Protein AF-A0A529KDS4-F1 (afdb_monomer_lite)

Sequence (63 aa):
MQETSLYIPVKRFLESLEFTVKGEVDGCDIVGLCDGEPPVVVICELKLQFNLELILQGVDRAA

Foldseek 3Di: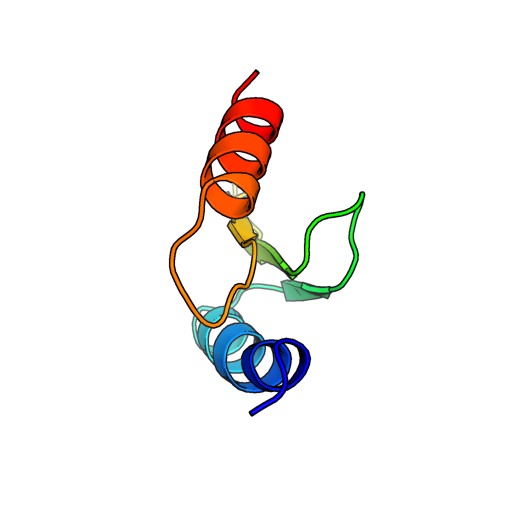
DDQVVVLVVVQVVLVVVVWDKDAPDPNFGIWTWDDDVVIDIDTDHTDPDDDPVRVVVVVVVVD

pLDDT: mean 94.36, std 4.35, range [73.62, 98.19]

Radius of gyration: 12.27 Å; chains: 1; bounding box: 27×20×30 Å

Structure (mmCIF, N/CA/C/O backbone):
data_AF-A0A529KDS4-F1
#
_entry.id   AF-A0A529KDS4-F1
#
loop_
_atom_site.group_PDB
_atom_site.id
_atom_site.type_symbol
_atom_site.label_atom_id
_atom_site.label_alt_id
_atom_site.label_comp_id
_atom_site.label_asym_id
_atom_site.label_entity_id
_atom_site.label_seq_id
_atom_site.pdbx_PDB_ins_code
_atom_site.Cartn_x
_atom_site.Cartn_y
_atom_site.Cartn_z
_atom_site.occupancy
_atom_site.B_iso_or_equiv
_atom_site.auth_seq_id
_atom_site.auth_comp_id
_atom_site.auth_asym_id
_atom_site.auth_atom_id
_atom_site.pdbx_PDB_model_num
ATOM 1 N N . MET A 1 1 ? -15.068 -1.353 13.450 1.00 73.62 1 MET A N 1
ATOM 2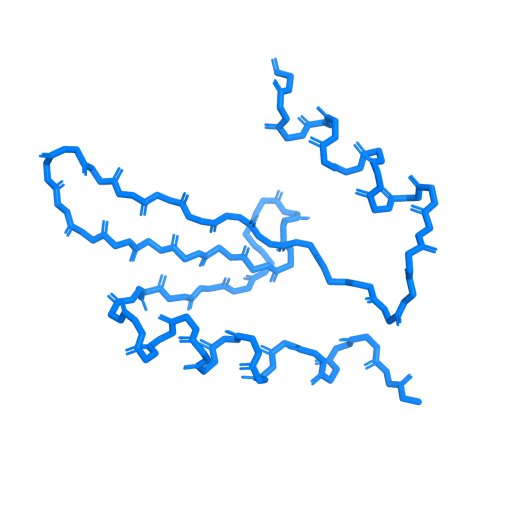 C CA . MET A 1 1 ? -14.341 -1.834 12.254 1.00 73.62 1 MET A CA 1
ATOM 3 C C . MET A 1 1 ? -12.869 -1.888 12.629 1.00 73.62 1 MET A C 1
ATOM 5 O O . MET A 1 1 ? -12.466 -1.034 13.404 1.00 73.62 1 MET A O 1
ATOM 9 N N . GLN A 1 2 ? -12.112 -2.898 12.199 1.00 88.56 2 GLN A N 1
ATOM 10 C CA . GLN A 1 2 ? -10.675 -2.998 12.510 1.00 88.56 2 GLN A CA 1
ATOM 11 C C . GLN A 1 2 ? -9.860 -2.458 11.334 1.00 88.56 2 GLN A C 1
ATOM 13 O O . GLN A 1 2 ? -10.270 -2.659 10.195 1.00 88.56 2 GLN A O 1
ATOM 18 N N . GLU A 1 3 ? -8.722 -1.809 11.572 1.00 86.50 3 GLU A N 1
ATOM 19 C CA . GLU A 1 3 ? -7.857 -1.296 10.491 1.00 86.50 3 GLU A CA 1
ATOM 20 C C . GLU A 1 3 ? -7.415 -2.406 9.532 1.00 86.50 3 GLU A C 1
ATOM 22 O O . GLU A 1 3 ? -7.491 -2.238 8.319 1.00 86.50 3 GLU A O 1
ATOM 27 N N . THR A 1 4 ? -7.138 -3.603 10.054 1.00 89.94 4 THR A N 1
ATOM 28 C CA . THR A 1 4 ? -6.826 -4.806 9.261 1.00 89.94 4 THR A CA 1
ATOM 29 C C . THR A 1 4 ? -7.913 -5.185 8.250 1.00 89.94 4 THR A C 1
ATOM 31 O O . THR A 1 4 ? -7.630 -5.845 7.253 1.00 89.94 4 THR A O 1
ATOM 34 N N . SER A 1 5 ? -9.161 -4.741 8.446 1.00 94.06 5 SER A N 1
ATOM 35 C CA . SER A 1 5 ? -10.233 -4.963 7.467 1.00 94.06 5 SER A CA 1
ATOM 36 C C . SER A 1 5 ? -10.063 -4.152 6.177 1.00 94.06 5 SER A C 1
ATOM 38 O O . SER A 1 5 ? -10.641 -4.532 5.160 1.00 94.06 5 SER A O 1
ATOM 40 N N . LEU A 1 6 ? -9.245 -3.091 6.186 1.00 95.81 6 LEU A N 1
ATOM 41 C CA . LEU A 1 6 ? -8.901 -2.297 5.003 1.00 95.81 6 LEU A CA 1
ATOM 42 C C . LEU A 1 6 ? -7.930 -3.031 4.067 1.00 95.81 6 LEU A C 1
ATOM 44 O O . LEU A 1 6 ? -7.917 -2.757 2.869 1.00 95.81 6 LEU A O 1
ATOM 48 N N . TYR A 1 7 ? -7.167 -4.003 4.579 1.00 96.12 7 TYR A N 1
ATOM 49 C CA . TYR A 1 7 ? -6.139 -4.694 3.802 1.00 96.12 7 TYR A CA 1
ATOM 50 C C . TYR A 1 7 ? -6.712 -5.416 2.577 1.00 96.12 7 TYR A C 1
ATOM 52 O O . TYR A 1 7 ? -6.277 -5.188 1.452 1.00 96.12 7 TYR A O 1
ATOM 60 N N . ILE A 1 8 ? -7.729 -6.264 2.770 1.00 96.88 8 ILE A N 1
ATOM 61 C CA . ILE A 1 8 ? -8.314 -7.071 1.687 1.00 96.88 8 ILE A CA 1
ATOM 62 C C . ILE A 1 8 ? -8.885 -6.219 0.538 1.00 96.88 8 ILE A C 1
ATOM 64 O O . ILE A 1 8 ? -8.561 -6.521 -0.614 1.00 96.88 8 ILE A O 1
ATOM 68 N N . PRO A 1 9 ? -9.742 -5.203 0.772 1.00 97.12 9 PRO A N 1
ATOM 69 C CA . PRO A 1 9 ? -10.293 -4.409 -0.322 1.00 97.12 9 PRO A CA 1
ATOM 70 C C . PRO A 1 9 ? -9.220 -3.605 -1.066 1.00 97.12 9 PRO A C 1
ATOM 72 O O . PRO A 1 9 ? -9.256 -3.573 -2.294 1.00 97.12 9 PRO A O 1
ATOM 75 N N . VAL A 1 10 ? -8.241 -3.023 -0.363 1.00 97.50 10 VAL A N 1
ATOM 76 C CA . VAL A 1 10 ? -7.157 -2.255 -1.002 1.00 97.50 10 VAL A CA 1
ATOM 77 C C . VAL A 1 10 ? -6.221 -3.171 -1.788 1.00 97.50 10 VAL A C 1
ATOM 79 O O . VAL A 1 10 ? -5.899 -2.876 -2.937 1.00 97.50 10 VAL A O 1
ATOM 82 N N . LYS A 1 11 ? -5.862 -4.332 -1.228 1.00 97.88 11 LYS A N 1
ATOM 83 C CA . LYS A 1 11 ? -5.081 -5.356 -1.930 1.00 97.88 11 LYS A CA 1
ATOM 84 C C . LYS A 1 11 ? -5.752 -5.771 -3.234 1.00 97.88 11 LYS A C 1
ATOM 86 O O . LYS A 1 11 ? -5.121 -5.722 -4.280 1.00 97.88 11 LYS A O 1
ATOM 91 N N . ARG A 1 12 ? -7.040 -6.123 -3.186 1.00 98.19 12 ARG A N 1
ATOM 92 C CA . ARG A 1 12 ? -7.794 -6.531 -4.383 1.00 98.19 12 ARG A CA 1
ATOM 93 C C . ARG A 1 12 ? -7.875 -5.425 -5.429 1.00 98.19 12 ARG A C 1
ATOM 95 O O . ARG A 1 12 ? -7.813 -5.722 -6.616 1.00 98.19 12 ARG A O 1
ATOM 102 N N . PHE A 1 13 ? -8.021 -4.173 -5.001 1.00 98.12 13 PHE A N 1
ATOM 103 C CA . PHE A 1 13 ? -8.016 -3.032 -5.908 1.00 98.12 13 PHE A CA 1
ATOM 104 C C . PHE A 1 13 ? -6.675 -2.910 -6.645 1.00 98.12 13 PHE A C 1
ATOM 106 O O . PHE A 1 13 ? -6.664 -2.857 -7.870 1.00 98.12 13 PHE A O 1
ATOM 113 N N . LEU A 1 14 ? -5.551 -2.955 -5.928 1.00 98.06 14 LEU A N 1
ATOM 114 C CA . LEU A 1 14 ? -4.222 -2.899 -6.544 1.00 98.06 14 LEU A CA 1
ATOM 115 C C . LEU A 1 14 ? -3.930 -4.126 -7.425 1.00 98.06 14 LEU A C 1
ATOM 117 O O . LEU A 1 14 ? -3.436 -3.968 -8.536 1.00 98.06 14 LEU A O 1
ATOM 121 N N . GLU A 1 15 ? -4.306 -5.333 -6.992 1.00 97.94 15 GLU A N 1
ATOM 122 C CA . GLU A 1 15 ? -4.183 -6.551 -7.811 1.00 97.94 15 GLU A CA 1
ATOM 123 C C . GLU A 1 15 ? -5.020 -6.466 -9.099 1.00 97.94 15 GLU A C 1
ATOM 125 O O . GLU A 1 15 ? -4.605 -6.975 -10.137 1.00 97.94 15 GLU A O 1
ATOM 130 N N . SER A 1 16 ? -6.173 -5.782 -9.076 1.00 98.00 16 SER A N 1
ATOM 131 C CA . SER A 1 16 ? -6.982 -5.551 -10.286 1.00 98.00 16 SER A CA 1
ATOM 132 C C . SER A 1 16 ? -6.351 -4.569 -11.280 1.00 98.00 16 SER A C 1
ATOM 134 O O . SER A 1 16 ? -6.769 -4.518 -12.433 1.00 98.00 16 SER A O 1
ATOM 136 N N . LEU A 1 17 ? -5.343 -3.815 -10.834 1.00 96.62 17 LEU A N 1
ATOM 137 C CA . LEU A 1 17 ? -4.512 -2.930 -11.649 1.00 96.62 17 LEU A CA 1
ATOM 138 C C . LEU A 1 17 ? -3.182 -3.597 -12.045 1.00 96.62 17 LEU A C 1
ATOM 140 O O . LEU A 1 17 ? -2.237 -2.902 -12.398 1.00 96.62 17 LEU A O 1
ATOM 144 N N . GLU A 1 18 ? -3.105 -4.930 -11.957 1.00 96.56 18 GLU A N 1
ATOM 145 C CA . GLU A 1 18 ? -1.940 -5.746 -12.335 1.00 96.56 18 GLU A CA 1
ATOM 146 C C . GLU A 1 18 ? -0.695 -5.555 -11.449 1.00 96.56 18 GLU A C 1
ATOM 148 O O . GLU A 1 18 ? 0.401 -5.985 -11.802 1.00 96.56 18 GLU A O 1
ATOM 153 N N . PHE A 1 19 ? -0.851 -4.984 -10.251 1.00 98.06 19 PHE A N 1
ATOM 154 C CA . PHE A 1 19 ? 0.230 -4.966 -9.267 1.00 98.06 19 PHE A CA 1
ATOM 155 C C . PHE A 1 19 ? 0.361 -6.322 -8.564 1.00 98.06 19 PHE A C 1
ATOM 157 O O . PHE A 1 19 ? -0.622 -6.922 -8.122 1.00 98.06 19 PHE A O 1
ATOM 164 N N . THR A 1 20 ? 1.599 -6.755 -8.337 1.00 97.88 20 THR A N 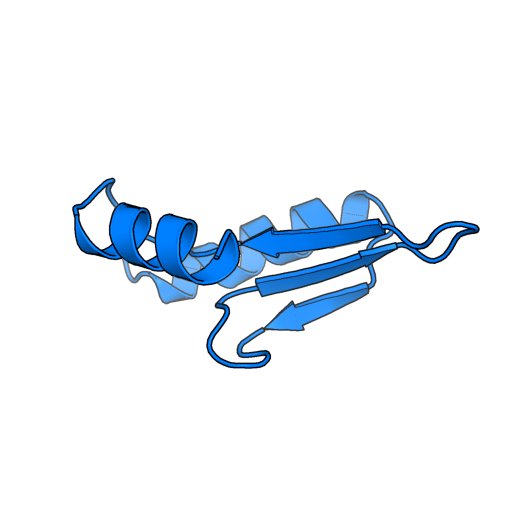1
ATOM 165 C CA . THR A 1 20 ? 1.923 -7.771 -7.332 1.00 97.88 20 THR A CA 1
ATOM 166 C C . THR A 1 20 ? 1.913 -7.117 -5.956 1.00 97.88 20 THR A C 1
ATOM 168 O O . THR A 1 20 ? 2.735 -6.245 -5.681 1.00 97.88 20 THR A O 1
ATOM 171 N N . VAL A 1 21 ? 0.998 -7.536 -5.078 1.00 98.12 21 VAL A N 1
ATOM 172 C CA . VAL A 1 21 ? 0.753 -6.863 -3.792 1.00 98.12 21 VAL A CA 1
ATOM 173 C C . VAL A 1 21 ? 1.165 -7.729 -2.604 1.00 98.12 21 VAL A C 1
ATOM 175 O O . VAL A 1 21 ? 0.767 -8.891 -2.494 1.00 98.12 21 VAL A O 1
ATOM 178 N N . LYS A 1 22 ? 1.916 -7.142 -1.671 1.00 97.06 22 LYS A N 1
ATOM 179 C CA . LYS A 1 22 ? 2.292 -7.737 -0.381 1.00 97.06 22 LYS A CA 1
ATOM 180 C C . LYS A 1 22 ? 1.954 -6.782 0.763 1.00 97.06 22 LYS A C 1
ATOM 182 O O . LYS A 1 22 ? 1.942 -5.573 0.566 1.00 97.06 22 LYS A O 1
ATOM 187 N N . GLY A 1 23 ? 1.675 -7.332 1.941 1.00 95.81 23 GLY A N 1
ATOM 188 C CA . GLY A 1 23 ? 1.504 -6.561 3.175 1.00 95.81 23 GLY A CA 1
ATOM 189 C C . GLY A 1 23 ? 2.728 -6.647 4.079 1.00 95.81 23 GLY A C 1
ATOM 190 O O . GLY A 1 23 ? 3.546 -7.552 3.903 1.00 95.81 23 GLY A O 1
ATOM 191 N N . GLU A 1 24 ? 2.822 -5.724 5.035 1.00 93.50 24 GLU A N 1
ATOM 192 C CA . GLU A 1 24 ? 3.860 -5.688 6.083 1.00 93.50 24 GLU A CA 1
ATOM 193 C C . GLU A 1 24 ? 5.298 -5.709 5.527 1.00 93.50 24 GLU A C 1
ATOM 195 O O . GLU A 1 24 ? 6.201 -6.361 6.056 1.00 93.50 24 GLU A O 1
ATOM 200 N N . VAL A 1 25 ? 5.526 -4.993 4.424 1.00 94.50 25 VAL A N 1
ATOM 201 C CA . VAL A 1 25 ? 6.849 -4.888 3.796 1.00 94.50 25 VAL A CA 1
ATOM 202 C C . VAL A 1 25 ? 7.568 -3.673 4.365 1.00 94.50 25 VAL A C 1
ATOM 204 O O . VAL A 1 25 ? 7.134 -2.548 4.144 1.00 94.50 25 VAL A O 1
ATOM 207 N N . ASP A 1 26 ? 8.668 -3.894 5.088 1.00 91.44 26 ASP A N 1
ATOM 208 C CA . ASP A 1 26 ? 9.489 -2.825 5.687 1.00 91.44 26 ASP A CA 1
ATOM 209 C C . ASP A 1 26 ? 8.664 -1.797 6.495 1.00 91.44 26 ASP A C 1
ATOM 211 O O . ASP A 1 26 ? 8.804 -0.576 6.381 1.00 91.44 26 ASP A O 1
ATOM 215 N N . GLY A 1 27 ? 7.709 -2.314 7.272 1.00 90.38 27 GLY A N 1
ATOM 216 C CA . GLY A 1 27 ? 6.795 -1.510 8.083 1.00 90.38 27 GLY A CA 1
ATOM 217 C C . GLY A 1 27 ? 5.719 -0.751 7.299 1.00 90.38 27 GLY A C 1
ATOM 218 O O . GLY A 1 27 ? 5.053 0.078 7.905 1.00 90.38 27 GLY A O 1
ATOM 219 N N . CYS A 1 28 ? 5.562 -0.981 5.990 1.00 94.56 28 CYS A N 1
ATOM 220 C CA . CYS A 1 28 ? 4.424 -0.479 5.213 1.00 94.56 28 CYS A CA 1
ATOM 221 C C . CYS A 1 28 ? 3.253 -1.454 5.326 1.00 94.56 28 CYS A C 1
ATOM 223 O O . CYS A 1 28 ? 3.449 -2.669 5.189 1.00 94.56 28 CYS A O 1
ATOM 225 N N . ASP A 1 29 ? 2.033 -0.939 5.448 1.00 95.75 29 ASP A N 1
ATOM 226 C CA . ASP A 1 29 ? 0.848 -1.800 5.476 1.00 95.75 29 ASP A CA 1
ATOM 227 C C . ASP A 1 29 ? 0.651 -2.568 4.159 1.00 95.75 29 ASP A C 1
ATOM 229 O O . ASP A 1 29 ? 0.355 -3.766 4.176 1.00 95.75 29 ASP A O 1
ATOM 233 N N . ILE A 1 30 ? 0.835 -1.904 3.010 1.00 97.38 30 ILE A N 1
ATOM 234 C CA . ILE A 1 30 ? 0.743 -2.503 1.672 1.00 97.38 30 ILE A CA 1
ATOM 235 C C . ILE A 1 30 ? 1.840 -1.957 0.749 1.00 97.38 30 ILE A C 1
ATOM 237 O O . ILE A 1 30 ? 2.056 -0.749 0.659 1.00 97.38 30 ILE A O 1
ATOM 241 N N . VAL A 1 31 ? 2.459 -2.855 -0.021 1.00 97.56 31 VAL A N 1
ATOM 242 C CA . VAL A 1 31 ? 3.338 -2.528 -1.150 1.00 97.56 31 VAL A CA 1
ATOM 243 C C . VAL A 1 31 ? 2.862 -3.255 -2.406 1.00 97.56 31 VAL A C 1
ATOM 245 O O . VAL A 1 31 ? 2.709 -4.477 -2.406 1.00 97.56 31 VAL A O 1
ATOM 248 N N . GLY A 1 32 ? 2.633 -2.499 -3.479 1.00 97.81 32 GLY A N 1
ATOM 249 C CA . GLY A 1 32 ? 2.331 -2.994 -4.819 1.00 97.81 32 GLY A CA 1
ATOM 250 C C . GLY A 1 32 ? 3.499 -2.752 -5.773 1.00 97.81 32 GLY A C 1
ATOM 251 O O . GLY A 1 32 ? 4.026 -1.645 -5.827 1.00 97.81 32 GLY A O 1
ATOM 252 N N . LEU A 1 33 ? 3.879 -3.765 -6.551 1.00 97.75 33 LEU A N 1
ATOM 253 C CA . LEU A 1 33 ? 4.880 -3.669 -7.615 1.00 97.75 33 LEU A CA 1
ATOM 254 C C . LEU A 1 33 ? 4.230 -3.971 -8.966 1.00 97.75 33 LEU A C 1
ATOM 256 O O . LEU A 1 33 ? 3.653 -5.043 -9.136 1.00 97.75 33 LEU A O 1
ATOM 260 N N . CYS A 1 34 ? 4.327 -3.040 -9.910 1.00 96.75 34 CYS A N 1
ATOM 261 C CA . CYS A 1 34 ? 3.995 -3.272 -11.311 1.00 96.75 34 CYS A CA 1
ATOM 262 C C . CYS A 1 34 ? 5.301 -3.335 -12.106 1.00 96.75 34 CYS A C 1
ATOM 264 O O . CYS A 1 34 ? 6.103 -2.392 -12.088 1.00 96.75 34 CYS A O 1
ATOM 266 N N . ASP A 1 35 ? 5.522 -4.480 -12.748 1.00 89.75 35 ASP A N 1
ATOM 267 C CA . ASP A 1 35 ? 6.720 -4.739 -13.534 1.00 89.75 35 ASP A CA 1
ATOM 268 C C . ASP A 1 35 ? 6.702 -3.898 -14.824 1.00 89.75 35 ASP A C 1
ATOM 270 O O . ASP A 1 35 ? 5.687 -3.788 -15.509 1.00 89.75 35 ASP A O 1
ATOM 274 N N . GLY A 1 36 ? 7.836 -3.281 -15.157 1.00 88.00 36 GLY A N 1
ATOM 275 C CA . GLY A 1 36 ? 7.990 -2.384 -16.304 1.00 88.00 36 GLY A CA 1
ATOM 276 C C . GLY A 1 36 ? 9.381 -1.748 -16.339 1.00 88.00 36 GLY A C 1
ATOM 277 O O . GLY A 1 36 ? 10.203 -1.992 -15.455 1.00 88.00 36 GLY A O 1
ATOM 278 N N . GLU A 1 37 ? 9.653 -0.918 -17.349 1.00 89.94 37 GLU A N 1
ATOM 279 C CA . GLU A 1 37 ? 10.887 -0.126 -17.441 1.00 89.94 37 GLU A CA 1
ATOM 280 C C . GLU A 1 37 ? 10.557 1.378 -17.553 1.00 89.94 37 GLU A C 1
ATOM 282 O O . GLU A 1 37 ? 10.186 1.839 -18.636 1.00 89.94 37 GLU A O 1
ATOM 287 N N . PRO A 1 38 ? 10.685 2.168 -16.466 1.00 91.00 38 PRO A N 1
ATOM 288 C CA . PRO A 1 38 ? 11.054 1.762 -15.104 1.00 91.00 38 PRO A CA 1
ATOM 289 C C . PRO A 1 38 ? 9.910 1.040 -14.359 1.00 91.00 38 PRO A C 1
ATOM 291 O O . PRO A 1 38 ? 8.741 1.244 -14.697 1.00 91.00 38 PRO A O 1
ATOM 294 N N . PRO A 1 39 ? 10.218 0.229 -13.328 1.00 94.00 39 PRO A N 1
ATOM 295 C CA . PRO A 1 39 ? 9.193 -0.398 -12.499 1.00 94.00 39 PRO A CA 1
ATOM 296 C C . PRO A 1 39 ? 8.433 0.653 -11.686 1.00 94.00 39 PRO A C 1
ATOM 298 O O . PRO A 1 39 ? 9.001 1.668 -11.272 1.00 94.00 39 PRO A O 1
ATOM 301 N N . VAL A 1 40 ? 7.154 0.389 -11.413 1.00 95.94 40 VAL A N 1
ATOM 302 C CA . VAL A 1 40 ? 6.310 1.261 -10.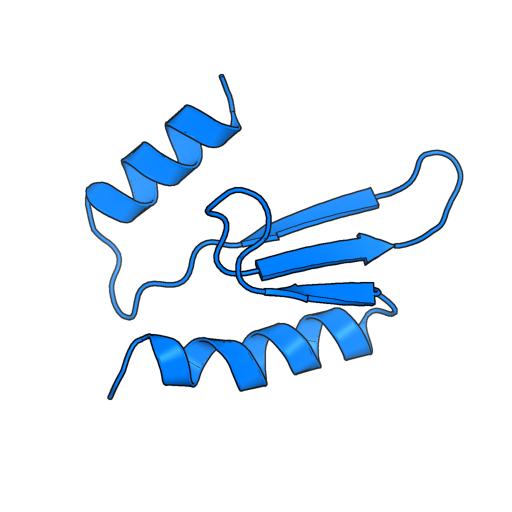584 1.00 95.94 40 VAL A CA 1
ATOM 303 C C . VAL A 1 40 ? 6.062 0.596 -9.238 1.00 95.94 40 VAL A C 1
ATOM 305 O O . VAL A 1 40 ? 5.535 -0.515 -9.168 1.00 95.94 40 VAL A O 1
ATOM 308 N N . VAL A 1 41 ? 6.407 1.301 -8.160 1.00 95.50 41 VAL A N 1
ATOM 309 C CA . VAL A 1 41 ? 6.148 0.877 -6.780 1.00 95.50 41 VAL A CA 1
ATOM 310 C C . VAL A 1 41 ? 5.079 1.778 -6.172 1.00 95.50 41 VAL A C 1
ATOM 312 O O . VAL A 1 41 ? 5.175 3.001 -6.239 1.00 95.50 41 VAL A O 1
ATOM 315 N N . VAL A 1 42 ? 4.068 1.167 -5.562 1.00 96.19 42 VAL A N 1
ATOM 316 C CA . VAL A 1 42 ? 3.015 1.839 -4.795 1.00 96.19 42 VAL A CA 1
ATOM 317 C C . VAL A 1 42 ? 3.153 1.432 -3.335 1.00 96.19 42 VAL A C 1
ATOM 319 O O . VAL A 1 42 ? 3.139 0.244 -3.023 1.00 96.19 42 VAL A O 1
ATOM 322 N N . ILE A 1 43 ? 3.259 2.414 -2.444 1.00 95.75 43 ILE A N 1
ATOM 323 C CA . ILE A 1 43 ? 3.270 2.224 -0.989 1.00 95.75 43 ILE A CA 1
ATOM 324 C C . ILE A 1 43 ? 1.947 2.761 -0.443 1.00 95.75 43 ILE A C 1
ATOM 326 O O . ILE A 1 43 ? 1.505 3.840 -0.843 1.00 95.75 43 ILE A O 1
ATOM 330 N N . CYS A 1 44 ? 1.293 2.015 0.442 1.00 95.50 44 CYS A N 1
ATOM 331 C CA . CYS A 1 44 ? 0.056 2.438 1.089 1.00 95.50 44 CYS A CA 1
ATOM 332 C C . CYS A 1 44 ? 0.109 2.161 2.593 1.00 95.50 44 CYS A C 1
ATOM 334 O O . CYS A 1 44 ? 0.398 1.039 3.002 1.00 95.50 44 CYS A O 1
ATOM 336 N N . GLU A 1 45 ? -0.258 3.175 3.375 1.00 95.88 45 GLU A N 1
ATOM 337 C CA . GLU A 1 45 ? -0.501 3.095 4.818 1.00 95.88 45 GLU A CA 1
ATOM 338 C C . GLU A 1 45 ? -2.018 3.193 5.060 1.00 95.88 45 GLU A C 1
ATOM 340 O O . GLU A 1 45 ? -2.718 3.990 4.424 1.00 95.88 45 GLU A O 1
ATOM 345 N N . LEU A 1 46 ? -2.554 2.355 5.942 1.00 95.69 46 LEU A N 1
ATOM 346 C CA . LEU A 1 46 ? -3.982 2.158 6.156 1.00 95.69 46 LEU A CA 1
ATOM 347 C C . LEU A 1 46 ? -4.390 2.655 7.541 1.00 95.69 46 LEU A C 1
ATOM 349 O O . LEU A 1 46 ? -4.019 2.093 8.565 1.00 95.69 46 LEU A O 1
ATOM 353 N N . LYS A 1 47 ? -5.269 3.658 7.578 1.00 95.81 47 LYS A N 1
ATOM 354 C CA . LYS A 1 47 ? -5.963 4.080 8.801 1.00 95.81 47 LYS A CA 1
ATOM 355 C C . LYS A 1 47 ? -7.451 4.236 8.525 1.00 95.81 47 LYS A C 1
ATOM 357 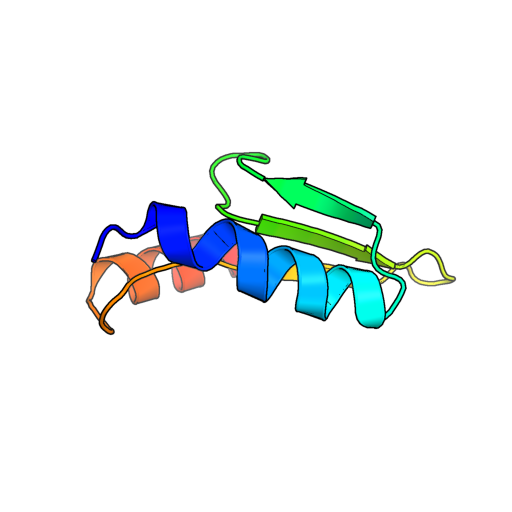O O . LYS A 1 47 ? -7.854 4.670 7.447 1.00 95.81 47 LYS A O 1
ATOM 362 N N . LEU A 1 48 ? -8.291 3.906 9.509 1.00 95.06 48 LEU A N 1
ATOM 363 C CA . LEU A 1 48 ? -9.749 4.098 9.395 1.00 95.06 48 LEU A CA 1
ATOM 364 C C . LEU A 1 48 ? -10.141 5.577 9.341 1.00 95.06 48 LEU A C 1
ATOM 366 O O . LEU A 1 48 ? -11.214 5.925 8.849 1.00 95.06 48 LEU A O 1
ATOM 370 N N . GLN A 1 49 ? -9.293 6.433 9.899 1.00 95.31 49 GLN A N 1
ATOM 371 C CA . GLN A 1 49 ? -9.481 7.870 9.967 1.00 95.31 49 GLN A CA 1
ATOM 372 C C . GLN A 1 49 ? -8.150 8.555 9.703 1.00 95.31 49 GLN A C 1
ATOM 374 O O . GLN A 1 49 ? -7.092 8.057 10.084 1.00 95.31 49 GLN A O 1
ATOM 379 N N . PHE A 1 50 ? -8.220 9.729 9.090 1.00 95.31 50 PHE A N 1
ATOM 380 C CA . PHE A 1 50 ? -7.057 10.585 8.946 1.00 95.31 50 PHE A CA 1
ATOM 381 C C . PHE A 1 50 ? -6.559 11.035 10.324 1.00 95.31 50 PHE A C 1
ATOM 383 O O . PHE A 1 50 ? -7.346 11.499 11.152 1.00 95.31 50 PHE A O 1
ATOM 390 N N . ASN A 1 51 ? -5.261 10.898 10.573 1.00 96.31 51 ASN A N 1
ATOM 391 C CA . ASN A 1 51 ? -4.643 11.249 11.843 1.00 96.31 51 ASN A CA 1
ATOM 392 C C . ASN A 1 51 ? -3.184 11.687 11.637 1.00 96.31 51 ASN A C 1
ATOM 394 O O . ASN A 1 51 ? -2.640 11.592 10.538 1.00 96.31 51 ASN A O 1
ATOM 398 N N . LEU A 1 52 ? -2.559 12.190 12.703 1.00 97.75 52 LEU A N 1
ATOM 399 C CA . LEU A 1 52 ? -1.177 12.670 12.649 1.00 97.75 52 LEU A CA 1
ATOM 400 C C . LEU A 1 52 ? -0.174 11.544 12.356 1.00 97.75 52 LEU A C 1
ATOM 402 O O . LEU A 1 52 ? 0.797 11.782 11.652 1.00 97.75 52 LEU A O 1
ATOM 406 N N . GLU A 1 53 ? -0.414 10.332 12.856 1.00 95.44 53 GLU A N 1
ATOM 407 C CA . GLU A 1 53 ? 0.454 9.173 12.614 1.00 95.44 53 GLU A CA 1
ATOM 408 C C . GLU A 1 53 ? 0.573 8.868 11.115 1.00 95.44 53 GLU A C 1
ATOM 410 O O . GLU A 1 53 ? 1.684 8.782 10.605 1.00 95.44 53 GLU A O 1
ATOM 415 N N . LEU A 1 54 ? -0.554 8.834 10.396 1.00 95.06 54 LEU A N 1
ATOM 416 C CA . LEU A 1 54 ? -0.598 8.617 8.949 1.00 95.06 54 LEU A CA 1
ATOM 417 C C . LEU A 1 54 ? 0.211 9.670 8.182 1.00 95.06 54 LEU A C 1
ATOM 419 O O . LEU A 1 54 ? 0.885 9.358 7.204 1.00 95.06 54 LEU A O 1
ATOM 423 N N . ILE A 1 55 ? 0.151 10.929 8.629 1.00 95.88 55 ILE A N 1
ATOM 424 C CA . ILE A 1 55 ? 0.931 12.018 8.029 1.00 95.88 55 ILE A CA 1
ATOM 425 C C . ILE A 1 55 ? 2.422 11.779 8.254 1.00 95.88 55 ILE A C 1
ATOM 427 O O . ILE A 1 55 ? 3.202 11.896 7.314 1.00 95.88 55 ILE A O 1
ATOM 431 N N . LEU A 1 56 ? 2.817 11.461 9.489 1.00 96.31 56 LEU A N 1
ATOM 432 C CA . LEU A 1 56 ? 4.220 11.255 9.839 1.00 96.31 56 LEU A CA 1
ATOM 433 C C . LEU A 1 56 ? 4.812 10.051 9.101 1.00 96.31 56 LEU A C 1
ATOM 435 O O . LEU A 1 56 ? 5.900 10.177 8.553 1.00 96.31 56 LEU A O 1
ATOM 439 N N . GLN A 1 57 ? 4.062 8.952 8.967 1.00 94.69 57 GLN A N 1
ATOM 440 C CA . GLN A 1 57 ? 4.459 7.821 8.122 1.00 94.69 57 GLN A CA 1
ATOM 441 C C . GLN A 1 57 ? 4.714 8.274 6.677 1.00 94.69 57 GLN A C 1
ATOM 443 O O . GLN A 1 57 ? 5.751 7.959 6.105 1.00 94.69 57 GLN A O 1
ATOM 448 N N . GLY A 1 58 ? 3.815 9.074 6.091 1.00 92.56 58 GLY A N 1
ATOM 449 C CA . GLY A 1 58 ? 4.004 9.609 4.739 1.00 92.56 58 GLY A CA 1
ATOM 450 C C . GLY A 1 58 ? 5.239 10.508 4.592 1.00 92.56 58 GLY A C 1
ATOM 451 O O . GLY A 1 58 ? 5.910 10.455 3.563 1.00 92.56 58 GLY A O 1
ATOM 452 N N . VAL A 1 59 ? 5.560 11.306 5.616 1.00 94.50 59 VAL A N 1
ATOM 453 C CA . VAL A 1 59 ? 6.782 12.128 5.648 1.00 94.50 59 VAL A CA 1
ATOM 454 C C . VAL A 1 59 ? 8.027 11.246 5.705 1.00 94.50 59 VAL A C 1
ATOM 456 O O . VAL A 1 59 ? 8.940 11.461 4.914 1.00 94.50 59 VAL A O 1
ATOM 459 N N . ASP A 1 60 ? 8.043 10.233 6.571 1.00 92.31 60 ASP A N 1
ATOM 460 C CA . ASP A 1 60 ? 9.181 9.319 6.722 1.00 92.31 60 ASP A CA 1
ATOM 461 C C . ASP A 1 60 ? 9.462 8.531 5.432 1.00 92.31 60 ASP A C 1
ATOM 463 O O . ASP A 1 60 ? 10.617 8.279 5.103 1.00 92.31 60 ASP A O 1
ATOM 467 N N . ARG A 1 61 ? 8.424 8.184 4.655 1.00 89.62 61 ARG A N 1
ATOM 468 C CA . ARG A 1 61 ? 8.579 7.515 3.348 1.00 89.62 61 ARG A CA 1
ATOM 469 C C . ARG A 1 61 ? 9.094 8.432 2.236 1.00 89.62 61 ARG A C 1
ATOM 471 O O . ARG A 1 61 ? 9.573 7.927 1.224 1.00 89.62 61 ARG A O 1
ATOM 478 N N . ALA A 1 62 ? 8.945 9.748 2.384 1.00 87.31 62 ALA A N 1
ATOM 479 C CA . ALA A 1 62 ? 9.362 10.737 1.389 1.00 87.31 62 ALA A CA 1
ATOM 480 C 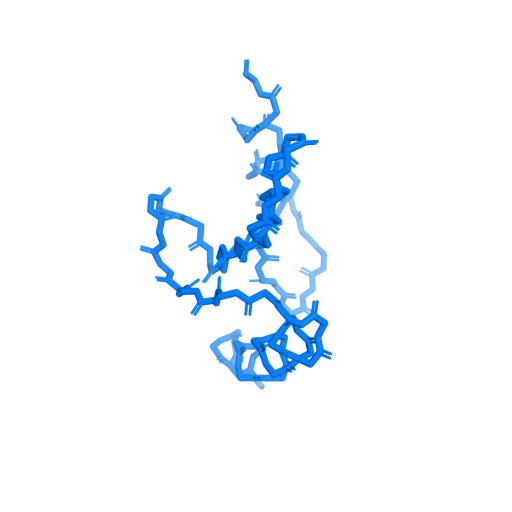C . ALA A 1 62 ? 10.754 11.339 1.661 1.00 87.31 62 ALA A C 1
ATOM 482 O O . ALA A 1 62 ? 11.250 12.091 0.817 1.00 87.31 62 ALA A O 1
ATOM 483 N N . ALA A 1 63 ? 11.336 11.059 2.831 1.00 80.69 63 ALA A N 1
ATOM 484 C CA . ALA A 1 63 ? 12.663 11.513 3.248 1.00 80.69 63 ALA A CA 1
ATOM 485 C C . ALA A 1 63 ? 13.790 10.734 2.551 1.00 80.69 63 ALA A C 1
ATOM 487 O O . ALA A 1 63 ? 14.816 11.381 2.236 1.00 80.69 63 ALA A O 1
#

Secondary structure (DSSP, 8-state):
--GGGGHHHHHHHHHHTT-EEEEEETTEEEEEEE-SSS-EEEEE---SS--HHHHHHHHHHH-